Protein AF-A0A080M1G8-F1 (afdb_monomer_lite)

Secondary structure (DSSP, 8-state):
---SSSHHHHHHGGGS-SSGGG-HHHHHHHHHHHHHHHHS---TTTPPPHHHHHHHHHHHHHHHHHHHHHHTTT--SPPPPPP-HHHHHTT--PPPHHHHHHHHHHTHHHHHHHHHHHHHTT--GGGTTT-S--

pLDDT: mean 76.18, std 16.38, range [31.78, 92.69]

Foldseek 3Di:
DPDPPPPVVVVVVVCQPPDLVNGPLLVLLLLVLVLLQLVLCQPPVQRDDCVVRVVSVVVLVVVLVVLCVVCVPQLPWADDRADCVVVVVVVRRGDDPVSSVVSVVVCRSSRSSSQSSQVVSVHHNCSNNVVDDD

Radius of gyration: 16.97 Å; chains: 1; bounding box: 45×26×56 Å

Sequence (134 aa):
MRAILASTRAVLHFFHSVERRTAVAPSLAALHDALLILSADVAKEHRLPAIAVEPAQRALDGLIGILRADYVEQGGTPPPLPDLSRLRQMQIPVATDAEIHTAVERGNERRALFKAYVENGGWTWAAVSGSGEI

Structure (mmCIF, N/CA/C/O backbone):
data_AF-A0A080M1G8-F1
#
_entry.id   AF-A0A080M1G8-F1
#
loop_
_atom_site.group_PDB
_atom_site.id
_atom_site.type_symbol
_atom_site.label_atom_id
_atom_site.label_alt_id
_atom_site.label_comp_id
_atom_site.label_asym_id
_atom_site.label_entity_id
_atom_site.label_seq_id
_atom_site.pdbx_PDB_ins_code
_atom_site.Cartn_x
_atom_site.Cartn_y
_atom_site.Cartn_z
_atom_site.occupancy
_atom_site.B_iso_or_equiv
_atom_site.auth_seq_id
_atom_site.auth_comp_id
_atom_site.auth_asym_id
_atom_site.auth_atom_id
_atom_site.pdbx_PDB_model_num
ATOM 1 N N . MET A 1 1 ? 23.431 -2.916 -37.768 1.00 36.56 1 MET A N 1
ATOM 2 C CA . MET A 1 1 ? 23.349 -4.003 -36.767 1.00 36.56 1 MET A CA 1
ATOM 3 C C . MET A 1 1 ? 22.636 -3.487 -35.511 1.00 36.56 1 MET A C 1
ATOM 5 O O . MET A 1 1 ? 23.271 -3.120 -34.536 1.00 36.56 1 MET A O 1
ATOM 9 N N . ARG A 1 2 ? 21.306 -3.348 -35.573 1.00 39.56 2 ARG A N 1
ATOM 10 C CA . ARG A 1 2 ? 20.424 -2.933 -34.464 1.00 39.56 2 ARG A CA 1
ATOM 11 C C . ARG A 1 2 ? 19.129 -3.738 -34.595 1.00 39.56 2 ARG A C 1
ATOM 13 O O . ARG A 1 2 ? 18.161 -3.250 -35.158 1.00 39.56 2 ARG A O 1
ATOM 20 N N . ALA A 1 3 ? 19.159 -5.008 -34.199 1.00 43.06 3 ALA A N 1
ATOM 21 C CA . ALA A 1 3 ? 17.998 -5.898 -34.319 1.00 43.06 3 ALA A CA 1
ATOM 22 C C . ALA A 1 3 ? 17.971 -7.014 -33.255 1.00 43.06 3 ALA A C 1
ATOM 24 O O . ALA A 1 3 ? 17.398 -8.067 -33.492 1.00 43.06 3 ALA A O 1
ATOM 25 N N . ILE A 1 4 ? 18.599 -6.808 -32.087 1.00 41.72 4 ILE A N 1
ATOM 26 C CA . ILE A 1 4 ? 18.635 -7.817 -31.000 1.00 41.72 4 ILE A CA 1
ATOM 27 C C . ILE A 1 4 ? 18.195 -7.221 -29.645 1.00 41.72 4 ILE A C 1
ATOM 29 O O . ILE A 1 4 ? 18.476 -7.766 -28.591 1.00 41.72 4 ILE A O 1
ATOM 33 N N . LEU A 1 5 ? 17.483 -6.088 -29.636 1.00 42.47 5 LEU A N 1
ATOM 34 C CA . LEU A 1 5 ? 16.911 -5.521 -28.397 1.00 42.47 5 LEU A CA 1
ATOM 35 C C . LEU A 1 5 ? 15.375 -5.484 -28.390 1.00 42.47 5 LEU A C 1
ATOM 37 O O . LEU A 1 5 ? 14.777 -5.156 -27.372 1.00 42.47 5 LEU A O 1
ATOM 41 N N . ALA A 1 6 ? 14.720 -5.855 -29.495 1.00 41.44 6 ALA A N 1
ATOM 42 C CA . ALA A 1 6 ? 13.258 -5.909 -29.569 1.00 41.44 6 ALA A CA 1
ATOM 43 C C . ALA A 1 6 ? 12.674 -7.265 -29.117 1.00 41.44 6 ALA A C 1
ATOM 45 O O . ALA A 1 6 ? 11.509 -7.333 -28.738 1.00 41.44 6 ALA A O 1
ATOM 46 N N . SER A 1 7 ? 13.472 -8.339 -29.115 1.00 40.03 7 SER A N 1
ATOM 47 C CA . SER A 1 7 ? 12.964 -9.712 -28.963 1.00 40.03 7 SER A CA 1
ATOM 48 C C . SER A 1 7 ? 12.776 -10.168 -27.511 1.00 40.03 7 SER A C 1
ATOM 50 O O . SER A 1 7 ? 11.954 -11.039 -27.248 1.00 40.03 7 SER A O 1
ATOM 52 N N . THR A 1 8 ? 13.483 -9.580 -26.543 1.00 38.31 8 THR A N 1
ATOM 53 C CA . THR A 1 8 ? 13.320 -9.929 -25.117 1.00 38.31 8 THR A CA 1
ATOM 54 C C . THR A 1 8 ? 12.099 -9.269 -24.481 1.00 38.31 8 THR A C 1
ATOM 56 O O . THR A 1 8 ? 11.512 -9.828 -23.556 1.00 38.31 8 THR A O 1
ATOM 59 N N . ARG A 1 9 ? 11.661 -8.115 -25.001 1.00 49.31 9 ARG A N 1
ATOM 60 C CA . ARG A 1 9 ? 10.517 -7.371 -24.455 1.00 49.31 9 ARG A CA 1
ATOM 61 C C . ARG A 1 9 ? 9.193 -8.114 -24.648 1.00 49.31 9 ARG A C 1
ATOM 63 O O . ARG A 1 9 ? 8.354 -8.074 -23.760 1.00 49.31 9 ARG A O 1
ATOM 70 N N . ALA A 1 10 ? 9.031 -8.830 -25.762 1.00 50.47 10 ALA A N 1
ATOM 71 C CA . ALA A 1 10 ? 7.810 -9.576 -26.073 1.00 50.47 10 ALA A CA 1
ATOM 72 C C . ALA A 1 10 ? 7.649 -10.857 -25.232 1.00 50.47 10 ALA A C 1
ATOM 74 O O . ALA A 1 10 ? 6.537 -11.192 -24.839 1.00 50.47 10 ALA A O 1
ATOM 75 N N . VAL A 1 11 ? 8.751 -11.541 -24.901 1.00 46.50 11 VAL A N 1
ATOM 76 C CA . VAL A 1 11 ? 8.709 -12.755 -24.063 1.00 46.50 11 VAL A CA 1
ATOM 77 C C . VAL A 1 11 ? 8.520 -12.400 -22.583 1.00 46.50 11 VAL A C 1
ATOM 79 O O . VAL A 1 11 ? 7.778 -13.078 -21.881 1.00 46.50 11 VAL A O 1
ATOM 82 N N . LEU A 1 12 ? 9.108 -11.293 -22.109 1.00 46.78 12 LEU A N 1
ATOM 83 C CA . LEU A 1 12 ? 8.884 -10.794 -20.742 1.00 46.78 12 LEU A CA 1
ATOM 84 C C . LEU A 1 12 ? 7.520 -10.102 -20.559 1.00 46.78 12 LEU A C 1
ATOM 86 O O . LEU A 1 12 ? 6.962 -10.145 -19.461 1.00 46.78 12 LEU A O 1
ATOM 90 N N . HIS A 1 13 ? 6.933 -9.528 -21.620 1.00 45.84 13 HIS A N 1
ATOM 91 C CA . HIS A 1 13 ? 5.548 -9.033 -21.583 1.00 45.84 13 HIS A CA 1
ATOM 92 C C . HIS A 1 13 ? 4.532 -10.143 -21.285 1.00 45.84 13 HIS A C 1
ATOM 94 O O . HIS A 1 13 ? 3.447 -9.844 -20.805 1.00 45.84 13 HIS A O 1
ATOM 100 N N . PHE A 1 14 ? 4.883 -11.413 -21.508 1.00 42.25 14 PHE A N 1
ATOM 101 C CA . PHE A 1 14 ? 4.006 -12.549 -21.223 1.00 42.25 14 PHE A CA 1
ATOM 102 C C . PHE A 1 14 ? 3.777 -12.779 -19.718 1.00 42.25 14 PHE A C 1
ATOM 104 O O . PHE A 1 14 ? 2.782 -13.384 -19.332 1.00 42.25 14 PHE A O 1
ATOM 111 N N . PHE A 1 15 ? 4.661 -12.262 -18.855 1.00 47.78 15 PHE A N 1
ATOM 112 C CA . PHE A 1 15 ? 4.484 -12.308 -17.397 1.00 47.78 15 PHE A CA 1
ATOM 113 C C . PHE A 1 15 ? 3.796 -11.062 -16.829 1.00 47.78 15 PHE A C 1
ATOM 115 O O . PHE A 1 15 ? 3.396 -11.053 -15.665 1.00 47.7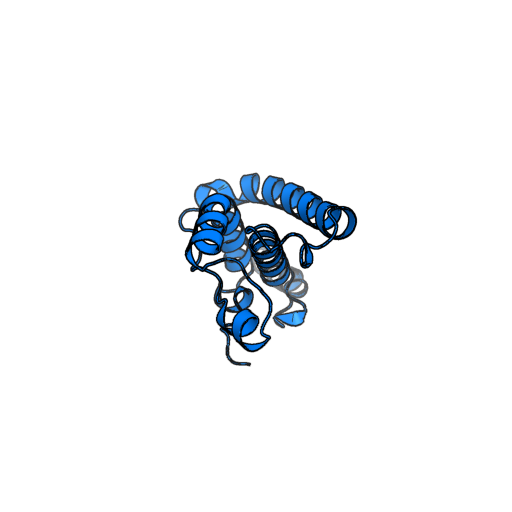8 15 PHE A O 1
ATOM 122 N N . HIS A 1 16 ? 3.614 -10.023 -17.647 1.00 54.09 16 HIS A N 1
ATOM 123 C CA . HIS A 1 16 ? 2.734 -8.917 -17.310 1.00 54.09 16 HIS A CA 1
ATOM 124 C C . HIS A 1 16 ? 1.331 -9.335 -17.711 1.00 54.09 16 HIS A C 1
ATOM 126 O O . HIS A 1 16 ? 0.940 -9.230 -18.872 1.00 54.09 16 HIS A O 1
ATOM 132 N N . SER A 1 17 ? 0.578 -9.853 -16.742 1.00 56.94 17 SER A N 1
ATOM 133 C CA . SER A 1 17 ? -0.850 -10.045 -16.943 1.00 56.94 17 SER A CA 1
ATOM 134 C C . SER A 1 17 ? -1.445 -8.746 -17.474 1.00 56.94 17 SER A C 1
ATOM 136 O O . SER A 1 17 ? -1.294 -7.715 -16.829 1.00 56.94 17 SER A O 1
ATOM 138 N N . VAL A 1 18 ? -2.107 -8.809 -18.627 1.00 62.31 18 VAL A N 1
ATOM 139 C CA . VAL A 1 18 ? -2.917 -7.711 -19.179 1.00 62.31 18 VAL A CA 1
ATOM 140 C C . VAL A 1 18 ? -4.290 -7.639 -18.515 1.00 62.31 18 VAL A C 1
ATOM 142 O O . VAL A 1 18 ? -4.984 -6.633 -18.612 1.00 62.31 18 VAL A O 1
ATOM 145 N N . GLU A 1 19 ? -4.684 -8.699 -17.809 1.00 71.31 19 GLU A N 1
ATOM 146 C CA . GLU A 1 19 ? -5.890 -8.724 -16.999 1.00 71.31 19 GLU A CA 1
ATOM 147 C C . GLU A 1 19 ? -5.571 -8.195 -15.596 1.00 71.31 19 GLU A C 1
ATOM 149 O O . GLU A 1 19 ? -4.697 -8.714 -14.893 1.00 71.31 19 GLU A O 1
ATOM 154 N N . ARG A 1 20 ? -6.302 -7.162 -15.160 1.00 71.88 20 ARG A N 1
ATOM 155 C CA . ARG A 1 20 ? -6.090 -6.504 -13.859 1.00 71.88 20 ARG A CA 1
ATOM 156 C C . ARG A 1 20 ? -6.158 -7.487 -12.690 1.00 71.88 20 ARG A C 1
ATOM 158 O O . ARG A 1 20 ? -5.433 -7.323 -11.716 1.00 71.88 20 ARG A O 1
ATOM 165 N N . ARG A 1 21 ? -7.019 -8.508 -12.778 1.00 65.94 21 ARG A N 1
ATOM 166 C CA . ARG A 1 21 ? -7.244 -9.509 -11.716 1.00 65.94 21 ARG A CA 1
ATOM 167 C C . ARG A 1 21 ? -6.022 -10.378 -11.429 1.00 65.94 21 ARG A C 1
ATOM 169 O O . ARG A 1 21 ? -5.881 -10.868 -10.316 1.00 65.94 21 ARG A O 1
ATOM 176 N N . THR A 1 22 ? -5.155 -10.553 -12.416 1.00 73.06 22 THR A N 1
ATOM 177 C CA . THR A 1 22 ? -3.922 -11.346 -12.324 1.00 73.06 22 THR A CA 1
ATOM 178 C C . THR A 1 22 ? -2.669 -10.468 -12.394 1.00 73.06 22 THR A C 1
ATOM 180 O O . THR A 1 22 ? -1.549 -10.975 -12.386 1.00 73.06 22 THR A O 1
ATOM 183 N N . ALA A 1 23 ? -2.831 -9.141 -12.435 1.00 82.56 23 ALA A N 1
ATOM 184 C CA . ALA A 1 23 ? -1.731 -8.188 -12.453 1.00 82.56 23 ALA A CA 1
ATOM 185 C C . ALA A 1 23 ? -1.166 -7.970 -11.043 1.00 82.56 23 ALA A C 1
ATOM 187 O O . ALA A 1 23 ? -1.817 -7.404 -10.162 1.00 82.56 23 ALA A O 1
ATOM 188 N N . VAL A 1 24 ? 0.079 -8.407 -10.846 1.00 85.88 24 VAL A N 1
ATOM 189 C CA . VAL A 1 24 ? 0.7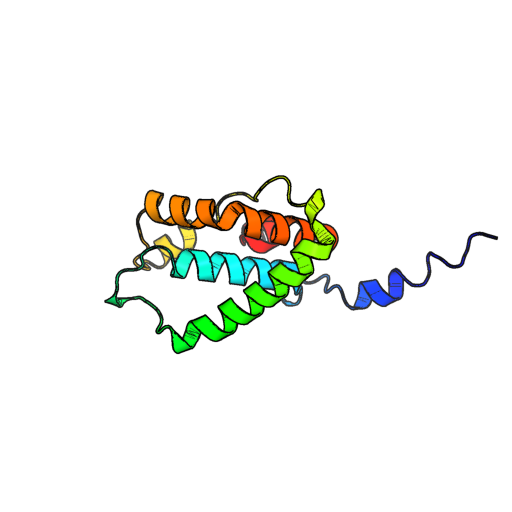57 -8.395 -9.543 1.00 85.88 24 VAL A CA 1
ATOM 190 C C . VAL A 1 24 ? 0.961 -6.973 -9.023 1.00 85.88 24 VAL A C 1
ATOM 192 O O . VAL A 1 24 ? 0.600 -6.691 -7.883 1.00 85.88 24 VAL A O 1
ATOM 195 N N . ALA A 1 25 ? 1.471 -6.060 -9.856 1.00 89.56 25 ALA A N 1
ATOM 196 C CA . ALA A 1 25 ? 1.792 -4.698 -9.432 1.00 89.56 25 ALA A CA 1
ATOM 197 C C . ALA A 1 25 ? 0.589 -3.931 -8.845 1.00 89.56 25 ALA A C 1
ATOM 199 O O . ALA A 1 25 ? 0.667 -3.515 -7.684 1.00 89.56 25 ALA A O 1
ATOM 200 N N . PRO A 1 26 ? -0.552 -3.790 -9.555 1.00 89.88 26 PRO A N 1
ATOM 201 C CA . PRO A 1 26 ? -1.711 -3.110 -8.986 1.00 89.88 26 PRO A CA 1
ATOM 202 C C . PRO A 1 26 ? -2.349 -3.878 -7.819 1.00 89.88 26 PRO A C 1
ATOM 204 O O . PRO A 1 26 ? -2.922 -3.254 -6.929 1.00 89.88 26 PRO A O 1
ATOM 207 N N . SER A 1 27 ? -2.229 -5.210 -7.776 1.00 89.38 27 SER A N 1
ATOM 208 C CA . SER A 1 27 ? -2.756 -6.018 -6.665 1.00 89.38 27 SER A CA 1
ATOM 209 C C . SER A 1 27 ? -1.972 -5.809 -5.368 1.00 89.38 27 SER A C 1
ATOM 211 O O . SER A 1 27 ? -2.571 -5.663 -4.305 1.00 89.38 27 SER A O 1
ATOM 213 N N . LEU A 1 28 ? -0.640 -5.741 -5.443 1.00 91.75 28 LEU A N 1
ATOM 214 C CA . LEU A 1 28 ? 0.213 -5.475 -4.281 1.00 91.75 28 LEU A CA 1
ATOM 215 C C . LEU A 1 28 ? 0.060 -4.035 -3.781 1.00 91.75 28 LEU A C 1
ATOM 217 O O . LEU A 1 28 ? -0.002 -3.817 -2.573 1.00 91.75 28 LEU A O 1
ATOM 221 N N . ALA A 1 29 ? -0.080 -3.070 -4.695 1.00 91.81 29 ALA A N 1
ATOM 222 C CA . ALA A 1 29 ? -0.394 -1.690 -4.336 1.00 91.81 29 ALA A CA 1
ATOM 223 C C . ALA A 1 29 ? -1.759 -1.580 -3.628 1.00 91.81 29 ALA A C 1
ATOM 225 O O . ALA A 1 29 ? -1.875 -0.894 -2.614 1.00 91.81 29 ALA A O 1
ATOM 226 N N . ALA A 1 30 ? -2.776 -2.308 -4.107 1.00 89.88 30 ALA A N 1
ATOM 227 C CA . ALA A 1 30 ? -4.103 -2.320 -3.490 1.00 89.88 30 ALA A CA 1
ATOM 228 C C . ALA A 1 30 ? -4.082 -2.981 -2.106 1.00 89.88 30 ALA A C 1
ATOM 230 O O . ALA A 1 30 ? -4.715 -2.484 -1.177 1.00 89.88 30 ALA A O 1
ATOM 231 N N . LEU A 1 31 ? -3.320 -4.070 -1.948 1.00 90.06 31 LEU A N 1
ATOM 232 C CA . LEU A 1 31 ? -3.110 -4.703 -0.649 1.00 90.06 31 LEU A CA 1
ATOM 233 C C . LEU A 1 31 ? -2.429 -3.741 0.332 1.00 90.06 31 LEU A C 1
ATOM 235 O O . LEU A 1 31 ? -2.866 -3.636 1.474 1.00 90.06 31 LEU A O 1
ATOM 239 N N . HIS A 1 32 ? -1.396 -3.016 -0.104 1.00 91.44 32 HIS A N 1
ATOM 240 C CA . HIS A 1 32 ? -0.729 -2.023 0.735 1.00 91.44 32 HIS A CA 1
ATOM 241 C C . HIS A 1 32 ? -1.693 -0.925 1.208 1.00 91.44 32 HIS A C 1
ATOM 243 O O . HIS A 1 32 ? -1.770 -0.670 2.410 1.00 91.44 32 HIS A O 1
ATOM 249 N N . ASP A 1 33 ? -2.462 -0.313 0.299 1.00 88.62 33 ASP A N 1
ATOM 250 C CA . ASP A 1 33 ? -3.443 0.720 0.666 1.00 88.62 33 ASP A CA 1
ATOM 251 C C . ASP A 1 33 ? -4.531 0.159 1.600 1.00 88.62 33 ASP A C 1
ATOM 253 O O . ASP A 1 33 ? -4.892 0.810 2.581 1.00 88.62 33 ASP A O 1
ATOM 257 N N . ALA A 1 34 ? -4.999 -1.072 1.370 1.00 86.81 34 ALA A N 1
ATOM 258 C CA . ALA A 1 34 ? -5.966 -1.727 2.248 1.00 86.81 34 ALA A CA 1
ATOM 259 C C . ALA A 1 34 ? -5.414 -1.933 3.667 1.00 86.81 34 ALA A C 1
ATOM 261 O O . ALA A 1 34 ? -6.091 -1.613 4.641 1.00 86.81 34 ALA A O 1
ATOM 262 N N . LEU A 1 35 ? -4.178 -2.423 3.804 1.00 86.44 35 LEU A N 1
ATOM 263 C CA . LEU A 1 35 ? -3.542 -2.609 5.112 1.00 86.44 35 LEU A CA 1
ATOM 264 C C . LEU A 1 35 ? -3.288 -1.282 5.826 1.00 86.44 35 LEU A C 1
ATOM 266 O O . LEU A 1 35 ? -3.398 -1.212 7.050 1.00 86.44 35 LEU A O 1
ATOM 270 N N . LEU A 1 36 ? -2.989 -0.228 5.072 1.00 85.81 36 LEU A N 1
ATOM 271 C CA . LEU A 1 36 ? -2.824 1.107 5.615 1.00 85.81 36 LEU A CA 1
ATOM 272 C C . LEU A 1 36 ? -4.159 1.664 6.140 1.00 85.81 36 LEU A C 1
ATOM 274 O O . LEU A 1 36 ? -4.200 2.160 7.264 1.00 85.81 36 LEU A O 1
ATOM 278 N N . ILE A 1 37 ? -5.261 1.496 5.402 1.00 82.56 37 ILE A N 1
ATOM 279 C CA . ILE A 1 37 ? -6.609 1.863 5.872 1.00 82.56 37 ILE A CA 1
ATOM 280 C C . ILE A 1 37 ? -7.001 1.041 7.106 1.00 82.56 37 ILE A C 1
ATOM 282 O O . ILE A 1 37 ? -7.497 1.596 8.078 1.00 82.56 37 ILE A O 1
ATOM 286 N N . LEU A 1 38 ? -6.735 -0.268 7.111 1.00 78.75 38 LEU A N 1
ATOM 287 C CA . LEU A 1 38 ? -7.018 -1.139 8.259 1.00 78.75 38 LEU A CA 1
ATOM 288 C C . LEU A 1 38 ? -6.192 -0.769 9.502 1.00 78.75 38 LEU A C 1
ATOM 290 O O . LEU A 1 38 ? -6.615 -1.035 10.627 1.00 78.75 38 LEU A O 1
ATOM 294 N N . SER A 1 39 ? -5.023 -0.154 9.310 1.00 76.19 39 SER A N 1
ATOM 295 C CA . SER A 1 39 ? -4.201 0.376 10.401 1.00 76.19 39 SER A CA 1
ATOM 296 C C . SER A 1 39 ? -4.662 1.749 10.905 1.00 76.19 39 SER A C 1
ATOM 298 O O . SER A 1 39 ? -4.318 2.130 12.025 1.00 76.19 39 SER A O 1
ATOM 300 N N . ALA A 1 40 ? -5.447 2.484 10.107 1.00 73.31 40 ALA A N 1
ATOM 301 C CA . ALA A 1 40 ? -5.994 3.785 10.465 1.00 73.31 40 ALA A CA 1
ATOM 302 C C . ALA A 1 40 ? -7.133 3.598 11.473 1.00 73.31 40 ALA A C 1
ATOM 304 O O . ALA A 1 40 ? -8.241 3.239 11.097 1.00 73.31 40 ALA A O 1
ATOM 305 N N . ASP A 1 41 ? -6.792 3.753 12.752 1.00 62.97 41 ASP A N 1
ATOM 306 C CA . ASP A 1 41 ? -7.626 3.682 13.961 1.00 62.97 41 ASP A CA 1
ATOM 307 C C . ASP A 1 41 ? -9.032 3.057 13.826 1.00 62.97 41 ASP A C 1
ATOM 309 O O . ASP A 1 41 ? -10.044 3.632 14.216 1.00 62.97 41 ASP A O 1
ATOM 313 N N . VAL A 1 42 ? -9.107 1.834 13.285 1.00 65.19 42 VAL A N 1
ATOM 314 C CA . VAL A 1 42 ? -10.340 1.044 13.309 1.00 65.19 42 VAL A CA 1
ATOM 315 C C . VAL A 1 42 ? -10.666 0.776 14.774 1.00 65.19 42 VAL A C 1
ATOM 317 O O . VAL A 1 42 ? -9.772 0.380 15.535 1.00 65.19 42 VAL A O 1
ATOM 320 N N . ALA A 1 43 ? -11.926 0.986 15.170 1.00 63.44 43 ALA A N 1
ATOM 321 C CA . ALA A 1 43 ? -12.392 0.695 16.522 1.00 63.44 43 ALA A CA 1
ATOM 322 C C . ALA A 1 43 ? -11.882 -0.686 16.959 1.00 63.44 43 ALA A C 1
ATOM 324 O O . ALA A 1 43 ? -11.912 -1.642 16.181 1.00 63.44 43 ALA A O 1
ATOM 325 N N . LYS A 1 44 ? -11.375 -0.796 18.194 1.00 63.97 44 LYS A N 1
ATOM 326 C CA . LYS A 1 44 ? -10.654 -1.988 18.683 1.00 63.97 44 LYS A CA 1
ATOM 327 C C . LYS A 1 44 ? -11.435 -3.295 18.470 1.00 63.97 44 LYS A C 1
ATOM 329 O O . LYS A 1 44 ? -10.823 -4.337 18.267 1.00 63.97 44 LYS A O 1
ATOM 334 N N . GLU A 1 45 ? -12.761 -3.211 18.483 1.00 67.62 45 GLU A N 1
ATOM 335 C CA . GLU A 1 45 ? -13.726 -4.297 18.266 1.00 67.62 45 GLU A CA 1
ATOM 336 C C . GLU A 1 45 ? -13.745 -4.840 16.825 1.00 67.62 45 GLU A C 1
ATOM 338 O O . GLU A 1 45 ? -14.097 -5.995 16.606 1.00 67.62 45 GLU A O 1
ATOM 343 N N . HIS A 1 46 ? -13.333 -4.030 15.848 1.00 70.12 46 HIS A N 1
ATOM 344 C CA . HIS A 1 46 ? -13.317 -4.358 14.420 1.00 70.12 46 HIS A CA 1
ATOM 345 C C . HIS A 1 46 ? -11.899 -4.501 13.849 1.00 70.12 46 HIS A C 1
ATOM 347 O O . HIS A 1 46 ? -11.734 -4.762 12.656 1.00 70.12 46 HIS A O 1
ATOM 353 N N . ARG A 1 47 ? -10.857 -4.350 14.681 1.00 74.31 47 ARG A N 1
ATOM 354 C CA . ARG A 1 47 ? -9.472 -4.578 14.257 1.00 74.31 47 ARG A CA 1
ATOM 355 C C . ARG A 1 47 ? -9.229 -6.048 13.968 1.00 74.31 47 ARG A C 1
ATOM 357 O O . ARG A 1 47 ? -9.519 -6.921 14.785 1.00 74.31 47 ARG A O 1
ATOM 364 N N . LEU A 1 48 ? -8.591 -6.305 12.832 1.00 77.50 48 LEU A N 1
ATOM 365 C CA . LEU A 1 48 ? -8.032 -7.619 12.557 1.00 77.50 48 LEU A CA 1
ATOM 366 C C . LEU A 1 48 ? -6.926 -7.936 13.578 1.00 77.50 48 LEU A C 1
ATOM 368 O O . LEU A 1 48 ? -6.154 -7.045 13.949 1.00 77.50 48 LEU A O 1
ATOM 372 N N . PRO A 1 49 ? -6.823 -9.195 14.036 1.00 82.75 49 PRO A N 1
ATOM 373 C CA . PRO A 1 49 ? -5.754 -9.590 14.938 1.00 82.75 49 PRO A CA 1
ATOM 374 C C . PRO A 1 49 ? -4.404 -9.447 14.228 1.00 82.75 49 PRO A C 1
ATOM 376 O O . PRO A 1 49 ? -4.276 -9.802 13.057 1.00 82.75 49 PRO A O 1
ATOM 379 N N . ALA A 1 50 ? -3.384 -8.965 14.942 1.00 80.94 50 ALA A N 1
ATOM 380 C CA . ALA A 1 50 ? -2.071 -8.668 14.361 1.00 80.94 50 ALA A CA 1
ATOM 381 C C . ALA A 1 50 ? -1.473 -9.869 13.605 1.00 80.94 50 ALA A C 1
ATOM 383 O O . ALA A 1 50 ? -0.980 -9.719 12.492 1.00 80.94 50 ALA A O 1
ATOM 384 N N . ILE A 1 51 ? -1.645 -11.085 14.134 1.00 85.00 51 ILE A N 1
ATOM 385 C CA . ILE A 1 51 ? -1.191 -12.331 13.498 1.00 85.00 51 ILE A CA 1
ATOM 386 C C . ILE A 1 51 ? -1.773 -12.568 12.091 1.00 85.00 51 ILE A C 1
ATOM 388 O O . ILE A 1 51 ? -1.148 -13.249 11.282 1.00 85.00 51 ILE A O 1
ATOM 392 N N . ALA A 1 52 ? -2.943 -12.002 11.779 1.00 84.12 52 ALA A N 1
ATOM 393 C CA . ALA A 1 52 ? -3.559 -12.109 10.458 1.00 84.12 52 ALA A CA 1
ATOM 394 C C . ALA A 1 52 ? -2.979 -11.109 9.442 1.00 84.12 52 ALA A C 1
ATOM 396 O O . ALA A 1 52 ? -3.105 -11.324 8.239 1.00 84.12 52 ALA A O 1
ATOM 397 N N . VAL A 1 53 ? -2.356 -10.023 9.906 1.00 83.75 53 VAL A N 1
ATOM 398 C CA . VAL A 1 53 ? -1.961 -8.877 9.071 1.00 83.75 53 VAL A CA 1
ATOM 399 C C . VAL A 1 53 ? -0.439 -8.714 8.988 1.00 83.75 53 VAL A C 1
ATOM 401 O O . VAL A 1 53 ? 0.095 -8.412 7.920 1.00 83.75 53 VAL A O 1
ATOM 404 N N . GLU A 1 54 ? 0.278 -8.978 10.081 1.00 86.94 54 GLU A N 1
ATOM 405 C CA . GLU A 1 54 ? 1.733 -8.824 10.188 1.00 86.94 54 GLU A CA 1
ATOM 406 C C . GLU A 1 54 ? 2.530 -9.567 9.103 1.00 86.94 54 GLU A C 1
ATOM 408 O O . GLU A 1 54 ? 3.482 -8.985 8.575 1.00 86.94 54 GLU A O 1
ATOM 413 N N . PRO A 1 55 ? 2.201 -10.820 8.716 1.00 90.81 55 PRO A N 1
ATOM 414 C CA . PRO A 1 55 ? 2.942 -11.497 7.653 1.00 90.81 55 PRO A CA 1
ATOM 415 C C . PRO A 1 55 ? 2.866 -10.746 6.318 1.00 90.81 55 PRO A C 1
ATOM 417 O O . PRO A 1 55 ? 3.882 -10.597 5.640 1.00 90.81 55 PRO A O 1
ATOM 420 N N . ALA A 1 56 ? 1.683 -10.231 5.969 1.00 88.75 56 ALA A N 1
ATOM 421 C CA . ALA A 1 56 ? 1.477 -9.469 4.742 1.00 88.75 56 ALA A CA 1
ATOM 422 C C . ALA A 1 56 ? 2.194 -8.112 4.796 1.00 88.75 56 ALA A C 1
ATOM 424 O O . ALA A 1 56 ? 2.856 -7.735 3.831 1.00 88.75 56 ALA A O 1
ATOM 425 N N . GLN A 1 57 ? 2.134 -7.415 5.937 1.00 89.25 57 GLN A N 1
ATOM 426 C CA . GLN A 1 57 ? 2.870 -6.163 6.141 1.00 89.25 57 GLN A CA 1
ATOM 427 C C . GLN A 1 57 ? 4.380 -6.364 5.983 1.00 89.25 57 GLN A C 1
ATOM 429 O O . GLN A 1 57 ? 5.006 -5.645 5.211 1.00 89.25 57 GLN A O 1
ATOM 434 N N . ARG A 1 58 ? 4.956 -7.396 6.616 1.00 91.12 58 ARG A N 1
ATOM 435 C CA . ARG A 1 58 ? 6.393 -7.697 6.495 1.00 91.12 58 ARG A CA 1
ATOM 436 C C . ARG A 1 58 ? 6.810 -8.040 5.067 1.00 91.12 58 ARG A C 1
ATOM 438 O O . ARG A 1 58 ? 7.879 -7.625 4.629 1.00 91.12 58 ARG A O 1
ATOM 445 N N . ALA A 1 59 ? 5.978 -8.781 4.335 1.00 92.12 59 ALA A N 1
ATOM 446 C CA . ALA A 1 59 ? 6.245 -9.085 2.932 1.00 92.12 59 ALA A CA 1
ATOM 447 C C . ALA A 1 59 ? 6.263 -7.810 2.068 1.00 92.12 59 ALA A C 1
ATOM 449 O O . ALA A 1 59 ? 7.156 -7.637 1.237 1.00 92.12 59 ALA A O 1
ATOM 450 N N . LEU A 1 60 ? 5.320 -6.891 2.297 1.00 92.56 60 LEU A N 1
ATOM 451 C CA . LEU A 1 60 ? 5.275 -5.601 1.606 1.00 92.56 60 LEU A CA 1
ATOM 452 C C . LEU A 1 60 ? 6.433 -4.684 2.008 1.00 92.56 60 LEU A C 1
ATOM 454 O O . LEU A 1 60 ? 6.978 -4.012 1.141 1.00 92.56 60 LEU A O 1
ATOM 458 N N . ASP A 1 61 ? 6.850 -4.679 3.275 1.00 91.44 61 ASP A N 1
ATOM 459 C CA . ASP A 1 61 ? 8.033 -3.935 3.725 1.00 91.44 61 ASP A CA 1
ATOM 460 C C . ASP A 1 61 ? 9.299 -4.409 2.998 1.00 91.44 61 ASP A C 1
ATOM 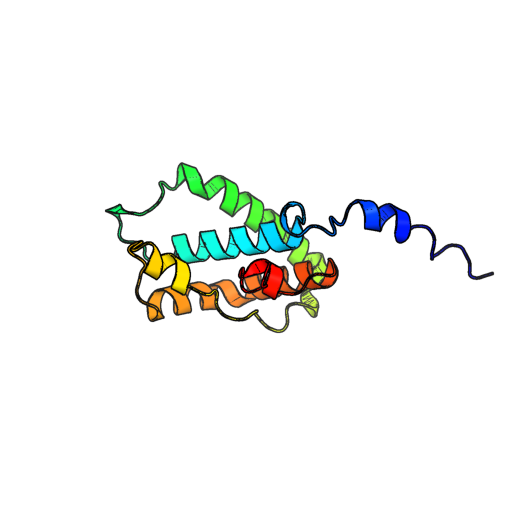462 O O . ASP A 1 61 ? 10.086 -3.590 2.520 1.00 91.44 61 ASP A O 1
ATOM 466 N N . GLY A 1 62 ? 9.465 -5.729 2.850 1.00 91.88 62 GLY A N 1
ATOM 467 C CA . GLY A 1 62 ? 10.556 -6.312 2.069 1.00 91.88 62 GLY A CA 1
ATOM 468 C C . GLY A 1 62 ? 10.514 -5.882 0.601 1.00 91.88 62 GLY A C 1
ATOM 469 O O . GLY A 1 62 ? 11.529 -5.455 0.051 1.00 91.88 62 GLY A O 1
ATOM 470 N N . LEU A 1 63 ? 9.328 -5.915 -0.015 1.00 90.50 63 LEU A N 1
ATOM 471 C CA . LEU A 1 63 ? 9.137 -5.436 -1.384 1.00 90.50 63 LEU A CA 1
ATOM 472 C C . LEU A 1 63 ? 9.462 -3.945 -1.522 1.00 90.50 63 LEU A C 1
ATOM 474 O O . LEU A 1 63 ? 10.174 -3.571 -2.445 1.00 90.50 63 LEU A O 1
ATOM 478 N N . ILE A 1 64 ? 8.991 -3.095 -0.608 1.00 90.06 64 ILE A N 1
ATOM 479 C CA . ILE A 1 64 ? 9.299 -1.657 -0.602 1.00 90.06 64 ILE A CA 1
ATOM 480 C C . ILE A 1 64 ? 10.811 -1.433 -0.521 1.00 90.06 64 ILE A C 1
ATOM 482 O O . ILE A 1 64 ? 11.320 -0.526 -1.176 1.00 90.06 64 ILE A O 1
ATOM 486 N N . GLY A 1 65 ? 11.532 -2.248 0.253 1.00 90.06 65 GLY A N 1
ATOM 487 C CA . GLY A 1 65 ? 12.994 -2.209 0.310 1.00 90.06 65 GLY A CA 1
ATOM 488 C C . GLY A 1 65 ? 13.641 -2.416 -1.062 1.00 90.06 65 GLY A C 1
ATOM 489 O O . GLY A 1 65 ? 14.535 -1.658 -1.432 1.00 90.06 65 GLY A O 1
ATOM 490 N N . ILE A 1 66 ? 13.136 -3.379 -1.838 1.00 89.75 66 ILE A N 1
ATOM 491 C CA . ILE A 1 66 ? 13.577 -3.641 -3.217 1.00 89.75 66 ILE A CA 1
ATOM 492 C C . ILE A 1 66 ? 13.189 -2.471 -4.132 1.00 89.75 66 ILE A C 1
ATOM 494 O O . ILE A 1 66 ? 14.044 -1.897 -4.799 1.00 89.75 66 ILE A O 1
ATOM 498 N N . LEU A 1 67 ? 11.920 -2.048 -4.104 1.00 88.31 67 LEU A N 1
ATOM 499 C CA . LEU A 1 67 ? 11.419 -0.959 -4.949 1.00 88.31 67 LEU A CA 1
ATOM 500 C C . LEU A 1 67 ? 12.151 0.361 -4.697 1.00 88.31 67 LEU A C 1
ATOM 502 O O . LEU A 1 67 ? 12.359 1.141 -5.619 1.00 88.31 67 LEU A O 1
ATOM 506 N N . ARG A 1 68 ? 12.561 0.633 -3.458 1.00 87.25 68 ARG A N 1
ATOM 507 C CA . ARG A 1 68 ? 13.319 1.842 -3.134 1.00 87.25 68 ARG A CA 1
ATOM 508 C C . ARG A 1 68 ? 14.667 1.879 -3.851 1.00 87.25 68 ARG A C 1
ATOM 510 O O . ARG A 1 68 ? 15.083 2.962 -4.240 1.00 87.25 68 ARG A O 1
ATOM 517 N N . ALA A 1 69 ? 15.325 0.735 -4.038 1.00 84.56 69 ALA A N 1
ATOM 518 C CA . ALA A 1 69 ? 16.577 0.667 -4.788 1.00 84.56 69 ALA A CA 1
ATOM 519 C C . ALA A 1 69 ? 16.361 0.935 -6.288 1.00 84.56 69 ALA A C 1
ATOM 521 O O . ALA A 1 69 ? 17.164 1.632 -6.902 1.00 84.56 69 ALA A O 1
ATOM 522 N N . ASP A 1 70 ? 15.252 0.444 -6.846 1.00 81.44 70 ASP A N 1
ATOM 523 C CA . ASP A 1 70 ? 14.973 0.512 -8.287 1.00 81.44 70 ASP A CA 1
ATOM 524 C C . ASP A 1 70 ? 14.275 1.816 -8.729 1.00 81.44 70 ASP A C 1
ATOM 526 O O . ASP A 1 70 ? 14.418 2.243 -9.875 1.00 81.44 70 ASP A O 1
ATOM 530 N N . TYR A 1 71 ? 13.516 2.465 -7.836 1.00 77.62 71 TYR A N 1
ATOM 531 C CA . TYR A 1 71 ? 12.586 3.557 -8.174 1.00 77.62 71 TYR A CA 1
ATOM 532 C C . TYR A 1 71 ? 12.785 4.842 -7.359 1.00 77.62 71 TYR A C 1
ATOM 534 O O . TYR A 1 71 ? 11.903 5.704 -7.364 1.00 77.62 71 TYR A O 1
ATOM 542 N N . VAL A 1 72 ? 13.921 5.007 -6.671 1.00 68.12 72 VAL A N 1
ATOM 543 C CA . VAL A 1 72 ? 14.165 6.151 -5.767 1.00 68.12 72 VAL A CA 1
ATOM 544 C C . VAL A 1 72 ? 13.944 7.516 -6.437 1.00 68.12 72 VAL A C 1
ATOM 546 O O . VAL A 1 72 ? 13.434 8.429 -5.795 1.00 68.12 72 VAL A O 1
ATOM 549 N N . GLU A 1 73 ? 14.251 7.645 -7.731 1.00 66.06 73 GLU A N 1
ATOM 550 C CA . GLU A 1 73 ? 14.065 8.889 -8.497 1.00 66.06 73 GLU A CA 1
ATOM 551 C C . GLU A 1 73 ? 12.654 9.042 -9.097 1.00 66.06 73 GLU A C 1
ATOM 553 O O . GLU A 1 73 ? 12.250 10.146 -9.455 1.00 66.06 73 GLU A O 1
ATOM 558 N N . GLN A 1 74 ? 11.880 7.955 -9.202 1.00 63.50 74 GLN A N 1
ATOM 559 C CA . GLN A 1 74 ? 10.545 7.944 -9.824 1.00 63.50 74 GLN A CA 1
ATOM 560 C C . GLN A 1 74 ? 9.403 8.141 -8.812 1.00 63.50 74 GLN A C 1
ATOM 562 O O . GLN A 1 74 ? 8.286 8.485 -9.196 1.00 63.50 74 GLN A O 1
ATOM 567 N N . GLY A 1 75 ? 9.666 7.965 -7.514 1.00 61.56 75 GLY A N 1
ATOM 568 C CA . GLY A 1 75 ? 8.693 8.107 -6.422 1.00 61.56 75 GLY A CA 1
ATOM 569 C C . GLY A 1 75 ? 8.330 9.554 -6.062 1.00 61.56 75 GLY A C 1
ATOM 570 O O . GLY A 1 75 ? 8.205 9.870 -4.883 1.00 61.56 75 GLY A O 1
ATOM 571 N N . GLY A 1 76 ? 8.195 10.449 -7.045 1.00 70.56 76 GLY A N 1
ATOM 572 C CA . GLY A 1 76 ? 8.094 11.893 -6.803 1.00 70.56 76 GLY A CA 1
ATOM 573 C C . GLY A 1 76 ? 6.744 12.372 -6.260 1.00 70.56 76 GLY A C 1
ATOM 574 O O . GLY A 1 76 ? 6.697 13.312 -5.472 1.00 70.56 76 GLY A O 1
ATOM 575 N N . THR A 1 77 ? 5.630 11.752 -6.659 1.00 85.50 77 THR A N 1
ATOM 576 C CA . THR A 1 77 ? 4.289 12.213 -6.258 1.00 85.50 77 THR A CA 1
ATOM 577 C C . THR A 1 77 ? 3.447 11.041 -5.773 1.00 85.50 77 THR A C 1
ATOM 579 O O . THR A 1 77 ? 3.256 10.087 -6.535 1.00 85.50 77 THR A O 1
ATOM 582 N N . PRO A 1 78 ? 2.924 11.085 -4.533 1.00 90.06 78 PRO A N 1
ATOM 583 C CA . PRO A 1 78 ? 2.026 10.052 -4.060 1.00 90.06 78 PRO A CA 1
ATOM 584 C C . PRO A 1 78 ? 0.747 10.044 -4.909 1.00 90.06 78 PRO A C 1
ATOM 586 O O . PRO A 1 78 ? 0.303 11.085 -5.398 1.00 90.06 78 PRO A O 1
ATOM 589 N N . PRO A 1 79 ? 0.139 8.873 -5.103 1.00 90.94 79 PRO A N 1
ATOM 590 C CA . PRO A 1 79 ? -1.124 8.784 -5.808 1.00 90.94 79 PRO A CA 1
ATOM 591 C C . PRO A 1 79 ? -2.277 9.407 -5.002 1.00 90.94 79 PRO A C 1
ATOM 593 O O . PRO A 1 79 ? -2.140 9.602 -3.788 1.00 90.94 79 PRO A O 1
ATOM 596 N N . PRO A 1 80 ? -3.439 9.655 -5.640 1.00 89.50 80 PRO A N 1
ATOM 597 C CA . PRO A 1 80 ? -4.636 10.137 -4.955 1.00 89.50 80 PRO A CA 1
ATOM 598 C C . PRO A 1 80 ? -5.012 9.270 -3.752 1.00 89.50 80 PRO A C 1
ATOM 600 O O . PRO A 1 80 ? -4.652 8.090 -3.680 1.00 89.50 80 PRO A O 1
ATOM 603 N N . LEU A 1 81 ? -5.756 9.852 -2.814 1.00 85.62 81 LEU A N 1
ATOM 604 C CA . LEU A 1 81 ? -6.303 9.106 -1.685 1.00 85.62 81 LEU A CA 1
ATOM 605 C C . LEU A 1 81 ? -7.183 7.947 -2.176 1.00 85.62 81 LEU A C 1
ATOM 607 O O . LEU A 1 81 ? -7.872 8.090 -3.191 1.00 85.62 81 LEU A O 1
ATOM 611 N N . PRO A 1 82 ? -7.186 6.813 -1.461 1.00 81.75 82 PRO A N 1
ATOM 612 C CA . PRO A 1 82 ? -8.099 5.720 -1.759 1.00 81.75 82 PRO A CA 1
ATOM 613 C C . PRO A 1 82 ? -9.562 6.148 -1.557 1.00 81.75 82 PRO A C 1
ATOM 615 O O . PRO A 1 82 ? -9.884 6.889 -0.628 1.00 81.75 82 PRO A O 1
ATOM 618 N N . ASP A 1 83 ? -10.455 5.656 -2.419 1.00 79.19 83 ASP A N 1
ATOM 619 C CA . ASP A 1 83 ? -11.894 5.901 -2.306 1.00 79.19 83 ASP A CA 1
ATOM 620 C C . ASP A 1 83 ? -12.513 5.030 -1.201 1.00 79.19 83 ASP A C 1
ATOM 622 O O . ASP A 1 83 ? -12.545 3.800 -1.286 1.00 79.19 83 ASP A O 1
ATOM 626 N N . LEU A 1 84 ? -13.033 5.683 -0.162 1.00 79.19 84 LEU A N 1
ATOM 627 C CA . LEU A 1 84 ? -13.655 5.035 0.995 1.00 79.19 84 LEU A CA 1
ATOM 628 C C . LEU A 1 84 ? -15.170 4.838 0.832 1.00 79.19 84 LEU A C 1
ATOM 630 O O . LEU A 1 84 ? -15.810 4.245 1.703 1.00 79.19 84 LEU A O 1
ATOM 634 N N . SER A 1 85 ? -15.764 5.306 -0.270 1.00 80.69 85 SER A N 1
ATOM 635 C CA . SER A 1 85 ? -17.217 5.291 -0.484 1.00 80.69 85 SER A CA 1
ATOM 636 C C . SER A 1 85 ? -17.802 3.883 -0.386 1.00 80.69 85 SER A C 1
ATOM 638 O O . SER A 1 85 ? -18.854 3.694 0.224 1.00 80.69 85 SER A O 1
ATOM 640 N N . ARG A 1 86 ? -17.090 2.868 -0.898 1.00 76.81 86 ARG A N 1
ATOM 641 C CA . ARG A 1 86 ? -17.515 1.461 -0.798 1.00 76.81 86 ARG A CA 1
ATOM 642 C C . ARG A 1 86 ? -17.537 0.943 0.641 1.00 76.81 86 ARG A C 1
ATOM 644 O O . ARG A 1 86 ? -18.473 0.243 1.012 1.00 76.81 86 ARG A O 1
ATOM 651 N N . LEU A 1 87 ? -16.551 1.308 1.465 1.00 76.81 87 LEU A N 1
ATOM 652 C CA . LEU A 1 87 ? -16.514 0.898 2.876 1.00 76.81 87 LEU A CA 1
ATOM 653 C C . LEU A 1 87 ? -17.706 1.483 3.644 1.00 76.81 87 LEU A C 1
ATOM 655 O O . LEU A 1 87 ? -18.347 0.777 4.423 1.00 76.81 87 LEU A O 1
ATOM 659 N N . ARG A 1 88 ? -18.061 2.741 3.349 1.00 77.62 88 ARG A N 1
ATOM 660 C CA . ARG A 1 88 ? -19.242 3.406 3.919 1.00 77.62 88 ARG A CA 1
ATOM 661 C C . ARG A 1 88 ? -20.549 2.754 3.471 1.00 77.62 88 ARG A C 1
ATOM 663 O O . ARG A 1 88 ? -21.429 2.541 4.298 1.00 77.62 88 ARG A O 1
ATOM 670 N N . GLN A 1 89 ? -20.672 2.401 2.188 1.00 81.69 89 GLN A N 1
ATOM 671 C CA . GLN A 1 89 ? -21.843 1.687 1.655 1.00 81.69 89 GLN A CA 1
ATOM 672 C C . GLN A 1 89 ? -22.052 0.327 2.328 1.00 81.69 89 GLN A C 1
ATOM 674 O O . GLN A 1 89 ? -23.187 -0.073 2.562 1.00 81.69 89 GLN A O 1
ATOM 679 N N . MET A 1 90 ? -20.963 -0.362 2.674 1.00 78.19 90 MET A N 1
ATOM 680 C CA . MET A 1 90 ? -20.998 -1.634 3.401 1.00 78.19 90 MET A CA 1
ATOM 681 C C . MET A 1 90 ? -21.183 -1.466 4.918 1.00 78.19 90 MET A C 1
ATOM 683 O O . MET A 1 90 ? -21.136 -2.457 5.641 1.00 78.19 90 MET A O 1
ATOM 687 N N . GLN A 1 91 ? -21.377 -0.232 5.400 1.00 76.69 91 GLN A N 1
ATOM 688 C CA . GLN A 1 91 ? -21.515 0.114 6.818 1.00 76.69 91 GLN A CA 1
ATOM 689 C C . GLN A 1 91 ? -20.368 -0.424 7.685 1.00 76.69 91 GLN A C 1
ATOM 691 O O . GLN A 1 91 ? -20.554 -0.726 8.864 1.00 76.69 91 GLN A O 1
ATOM 696 N N . ILE A 1 92 ? -19.170 -0.541 7.104 1.00 72.12 92 ILE A N 1
ATOM 697 C CA . ILE A 1 92 ? -17.981 -0.922 7.855 1.00 72.12 92 ILE A CA 1
ATOM 698 C C . ILE A 1 92 ? -17.601 0.284 8.720 1.00 72.12 92 ILE A C 1
ATOM 700 O O . ILE A 1 92 ? -17.424 1.377 8.172 1.00 72.12 92 ILE A O 1
ATOM 704 N N . PRO A 1 93 ? -17.480 0.118 10.048 1.00 69.19 93 PRO A N 1
ATOM 705 C CA . PRO A 1 93 ? -17.081 1.191 10.945 1.00 69.19 93 PRO A CA 1
ATOM 706 C C . PRO A 1 93 ? -15.619 1.540 10.676 1.00 69.19 93 PRO A C 1
ATOM 708 O O . PRO A 1 93 ? -14.687 0.904 11.167 1.00 69.19 93 PRO A O 1
ATOM 711 N N . VAL A 1 94 ? -15.439 2.538 9.822 1.00 68.50 94 VAL A N 1
ATOM 712 C CA . VAL A 1 94 ? -14.155 3.141 9.495 1.00 68.50 94 VAL A CA 1
ATOM 713 C C . VAL A 1 94 ? -13.929 4.355 10.391 1.00 68.50 94 VAL A C 1
ATOM 715 O O . VAL A 1 94 ? -14.885 5.022 10.794 1.00 68.50 94 VAL A O 1
ATOM 718 N N . ALA A 1 95 ? -12.663 4.628 10.703 1.00 71.31 95 ALA A N 1
ATOM 719 C CA . ALA A 1 95 ? -12.252 5.874 11.336 1.00 71.31 95 ALA A CA 1
ATOM 720 C C . ALA A 1 95 ? -12.730 7.089 10.514 1.00 71.31 95 ALA A C 1
ATOM 722 O O . ALA A 1 95 ? -13.136 6.963 9.353 1.00 71.31 95 ALA A O 1
ATOM 723 N N . THR A 1 96 ? -12.690 8.277 11.107 1.00 76.38 96 THR A N 1
ATOM 724 C CA . THR A 1 96 ? -13.055 9.506 10.398 1.00 76.38 96 THR A CA 1
ATOM 725 C C . THR A 1 96 ? -12.157 9.720 9.175 1.00 76.38 96 THR A C 1
ATOM 727 O O . THR A 1 96 ? -11.002 9.289 9.137 1.00 76.38 96 THR A O 1
ATOM 730 N N . ASP A 1 97 ? -12.663 10.441 8.173 1.00 76.25 97 ASP A N 1
ATOM 731 C CA . ASP A 1 97 ? -11.895 10.775 6.967 1.00 76.25 97 ASP A CA 1
ATOM 732 C C . ASP A 1 97 ? -10.549 11.421 7.299 1.00 76.25 97 ASP A C 1
ATOM 734 O O . ASP A 1 97 ? -9.554 11.133 6.643 1.00 76.25 97 ASP A O 1
ATOM 738 N N . ALA A 1 98 ? -10.503 12.247 8.347 1.00 78.50 98 ALA A N 1
ATOM 739 C CA . ALA A 1 98 ? -9.287 12.901 8.810 1.00 78.50 98 ALA A CA 1
ATOM 740 C C . ALA A 1 98 ? -8.242 11.902 9.335 1.00 78.50 98 ALA A C 1
AT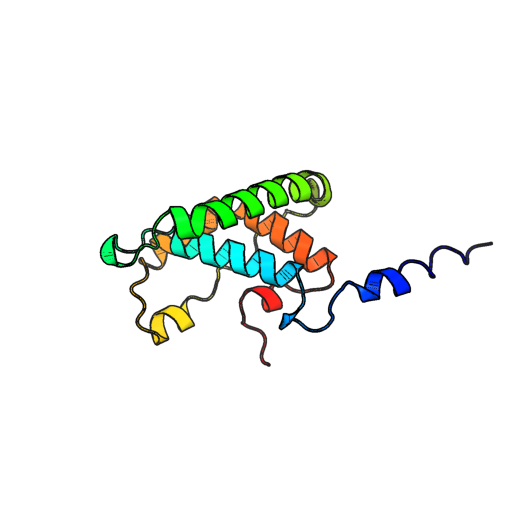OM 742 O O . ALA A 1 98 ? -7.053 12.040 9.041 1.00 78.50 98 ALA A O 1
ATOM 743 N N . GLU A 1 99 ? -8.664 10.879 10.078 1.00 80.25 99 GLU A N 1
ATOM 744 C CA . GLU A 1 99 ? -7.771 9.848 10.617 1.00 80.25 99 GLU A CA 1
ATOM 745 C C . GLU A 1 99 ? -7.209 8.966 9.502 1.00 80.25 99 GLU A C 1
ATOM 747 O O . GLU A 1 99 ? -6.006 8.693 9.470 1.00 80.25 99 GLU A O 1
ATOM 752 N N . ILE A 1 100 ? -8.054 8.584 8.540 1.00 78.81 100 ILE A N 1
ATOM 753 C CA . ILE A 1 100 ? -7.622 7.796 7.382 1.00 78.81 100 ILE A CA 1
ATOM 754 C C . ILE A 1 100 ? -6.709 8.622 6.487 1.00 78.81 100 ILE A C 1
ATOM 756 O O . ILE A 1 100 ? -5.659 8.134 6.080 1.00 78.81 100 ILE A O 1
ATOM 760 N N . HIS A 1 101 ? -7.058 9.880 6.226 1.00 82.75 101 HIS A N 1
ATOM 761 C CA . HIS A 1 101 ? -6.217 10.790 5.460 1.00 82.75 101 HIS A CA 1
ATOM 762 C C . HIS A 1 101 ? -4.836 10.924 6.102 1.00 82.75 101 HIS A C 1
ATOM 764 O O . HIS A 1 101 ? -3.833 10.683 5.440 1.00 82.75 101 HIS A O 1
ATOM 770 N N . THR A 1 102 ? -4.784 11.171 7.413 1.00 83.94 102 THR A N 1
ATOM 771 C CA . THR A 1 102 ? -3.526 11.267 8.165 1.00 83.94 102 THR A CA 1
ATOM 772 C C . THR A 1 102 ? -2.708 9.975 8.064 1.00 83.94 102 THR A C 1
ATOM 774 O O . THR A 1 102 ? -1.489 10.012 7.890 1.00 83.94 102 THR A O 1
ATOM 777 N N . ALA A 1 103 ? -3.351 8.808 8.170 1.00 82.31 103 ALA A N 1
ATOM 778 C CA . ALA A 1 103 ? -2.669 7.527 8.015 1.00 82.31 103 ALA A CA 1
ATOM 779 C C . ALA A 1 103 ? -2.116 7.341 6.591 1.00 82.31 103 ALA A C 1
ATOM 781 O O . ALA A 1 103 ? -0.980 6.893 6.429 1.00 82.31 103 ALA 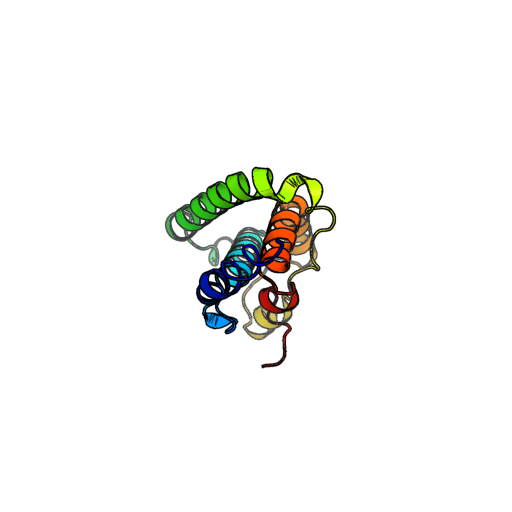A O 1
ATOM 782 N N . VAL A 1 104 ? -2.888 7.718 5.566 1.00 85.12 104 VAL A N 1
ATOM 783 C CA . VAL A 1 104 ? -2.485 7.642 4.151 1.00 85.12 104 VAL A CA 1
ATOM 784 C C . VAL A 1 104 ? -1.324 8.584 3.873 1.00 85.12 104 VAL A C 1
ATOM 786 O O . VAL A 1 104 ? -0.356 8.177 3.230 1.00 85.12 104 VAL A O 1
ATOM 789 N N . GLU A 1 105 ? -1.365 9.793 4.425 1.00 85.88 105 GLU A N 1
ATOM 790 C CA . GLU A 1 105 ? -0.299 10.779 4.300 1.00 85.88 105 GLU A CA 1
ATOM 791 C C . GLU A 1 105 ? 1.017 10.293 4.905 1.00 85.88 105 GLU A C 1
ATOM 793 O O . GLU A 1 105 ? 2.064 10.411 4.267 1.00 85.88 105 GLU A O 1
ATOM 798 N N . ARG A 1 106 ? 0.980 9.654 6.083 1.00 85.88 106 ARG A N 1
ATOM 799 C CA . ARG A 1 106 ? 2.170 9.014 6.679 1.00 85.88 106 ARG A CA 1
ATOM 800 C C . ARG A 1 106 ? 2.759 7.923 5.780 1.00 85.88 106 ARG A C 1
ATOM 802 O O . ARG A 1 106 ? 3.951 7.638 5.858 1.00 85.88 106 ARG A O 1
ATOM 809 N N . GLY A 1 107 ? 1.939 7.314 4.924 1.00 88.00 107 GLY A N 1
ATOM 810 C CA . GLY A 1 107 ? 2.353 6.317 3.942 1.00 88.00 107 GLY A CA 1
ATOM 811 C C . GLY A 1 107 ? 2.787 6.880 2.587 1.00 88.00 107 GLY A C 1
ATOM 812 O O . GLY A 1 107 ? 3.173 6.087 1.729 1.00 88.00 107 GLY A O 1
ATOM 813 N N . ASN A 1 108 ? 2.739 8.198 2.355 1.00 90.31 108 ASN A N 1
ATOM 814 C CA . ASN A 1 108 ? 2.886 8.780 1.015 1.00 90.31 108 ASN A CA 1
ATOM 815 C C . ASN A 1 108 ? 4.183 8.393 0.298 1.00 90.31 108 ASN A C 1
ATOM 817 O O . ASN A 1 108 ? 4.132 8.080 -0.888 1.00 90.31 108 ASN A O 1
ATOM 821 N N . GLU A 1 109 ? 5.322 8.334 0.994 1.00 89.69 109 GLU A N 1
ATOM 822 C CA . GLU A 1 109 ? 6.582 7.891 0.378 1.00 89.69 109 GLU A CA 1
ATOM 823 C C . GLU A 1 109 ? 6.482 6.463 -0.172 1.00 89.69 109 GLU A C 1
ATOM 825 O O . GLU A 1 109 ? 6.877 6.177 -1.302 1.00 89.69 109 GLU A O 1
ATOM 830 N N . ARG A 1 110 ? 5.909 5.550 0.621 1.00 90.88 110 ARG A N 1
ATOM 831 C CA . ARG A 1 110 ? 5.716 4.148 0.229 1.00 90.88 110 ARG A CA 1
ATOM 832 C C . ARG A 1 110 ? 4.722 4.047 -0.924 1.00 90.88 110 ARG A C 1
ATOM 834 O O . ARG A 1 110 ? 4.941 3.293 -1.867 1.00 90.88 110 ARG A O 1
ATOM 841 N N . ARG A 1 111 ? 3.652 4.843 -0.879 1.00 92.62 111 ARG A N 1
ATOM 842 C CA . ARG A 1 111 ? 2.637 4.897 -1.939 1.00 92.62 111 ARG A CA 1
ATOM 843 C C . ARG A 1 111 ? 3.197 5.465 -3.242 1.00 92.62 111 ARG A C 1
ATOM 845 O O . ARG A 1 111 ? 2.832 4.980 -4.307 1.00 92.62 111 ARG A O 1
ATOM 852 N N . ALA A 1 112 ? 4.113 6.430 -3.182 1.00 92.31 112 ALA A N 1
ATOM 853 C CA . ALA A 1 112 ? 4.796 6.950 -4.362 1.00 92.31 112 ALA A CA 1
ATOM 854 C C . ALA A 1 112 ? 5.697 5.888 -5.020 1.00 92.31 112 ALA A C 1
ATOM 856 O O . ALA A 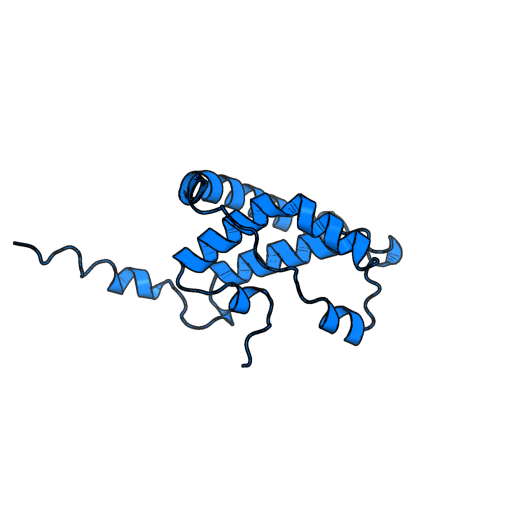1 112 ? 5.698 5.766 -6.244 1.00 92.31 112 ALA A O 1
ATOM 857 N N . LEU A 1 113 ? 6.384 5.054 -4.228 1.00 92.69 113 LEU A N 1
ATOM 858 C CA . LEU A 1 113 ? 7.134 3.901 -4.748 1.00 92.69 113 LEU A CA 1
ATOM 859 C C . LEU A 1 113 ? 6.212 2.869 -5.412 1.00 92.69 113 LEU A C 1
ATOM 861 O O . LEU A 1 113 ? 6.497 2.413 -6.518 1.00 92.69 113 LEU A O 1
ATOM 865 N N . PHE A 1 114 ? 5.079 2.535 -4.785 1.00 92.62 114 PHE A N 1
ATOM 866 C CA . PHE A 1 114 ? 4.087 1.655 -5.412 1.00 92.62 114 PHE A CA 1
ATOM 867 C C . PHE A 1 114 ? 3.515 2.251 -6.697 1.00 92.62 114 PHE A C 1
ATOM 869 O O . PHE A 1 114 ? 3.290 1.512 -7.651 1.00 92.62 114 PHE A O 1
ATOM 876 N N . LYS A 1 115 ? 3.301 3.569 -6.754 1.00 92.50 115 LYS A N 1
ATOM 877 C CA . LYS A 1 115 ? 2.844 4.240 -7.974 1.00 92.50 115 LYS A CA 1
ATOM 878 C C . LYS A 1 115 ? 3.862 4.085 -9.099 1.00 92.50 115 LYS A C 1
ATOM 880 O O . LYS A 1 115 ? 3.477 3.647 -10.178 1.00 92.50 115 LYS A O 1
ATOM 885 N N . ALA A 1 116 ? 5.140 4.350 -8.829 1.00 90.88 116 ALA A N 1
ATOM 886 C CA . ALA A 1 116 ? 6.209 4.141 -9.803 1.00 90.88 116 ALA A CA 1
ATOM 887 C C . ALA A 1 116 ? 6.275 2.677 -10.272 1.00 90.88 116 ALA A C 1
ATOM 889 O O . ALA A 1 116 ? 6.359 2.416 -11.468 1.00 90.88 116 ALA A O 1
ATOM 890 N N . TYR A 1 117 ? 6.144 1.719 -9.351 1.00 90.56 117 TYR A N 1
ATOM 891 C CA . TYR A 1 117 ? 6.114 0.291 -9.674 1.00 90.56 117 TYR A CA 1
ATOM 892 C C . TYR A 1 117 ? 4.928 -0.100 -10.575 1.00 90.56 117 TYR A C 1
ATOM 894 O O . TYR A 1 117 ? 5.100 -0.817 -11.561 1.00 90.56 117 TYR A O 1
ATOM 902 N N . VAL A 1 118 ? 3.725 0.396 -10.270 1.00 91.12 118 VAL A N 1
ATOM 903 C CA . VAL A 1 118 ? 2.509 0.177 -11.072 1.00 91.12 118 VAL A CA 1
ATOM 904 C C . VAL A 1 118 ? 2.664 0.776 -12.472 1.00 91.12 118 VAL A C 1
ATOM 906 O O . VAL A 1 118 ? 2.391 0.096 -13.461 1.00 91.12 118 VAL A O 1
ATOM 909 N N . GLU A 1 119 ? 3.149 2.014 -12.563 1.00 89.50 119 GLU A N 1
ATOM 910 C CA . GLU A 1 119 ? 3.343 2.730 -13.829 1.00 89.50 119 GLU A CA 1
ATOM 911 C C . GLU A 1 119 ? 4.439 2.099 -14.693 1.00 89.50 119 GLU A C 1
ATOM 913 O O . GLU A 1 119 ? 4.264 1.949 -15.904 1.00 89.50 119 GLU A O 1
ATOM 918 N N . ASN A 1 120 ? 5.531 1.632 -14.081 1.00 86.62 120 ASN A N 1
ATOM 919 C CA . ASN A 1 120 ? 6.578 0.889 -14.780 1.00 86.62 120 ASN A CA 1
ATOM 920 C C . ASN A 1 120 ? 6.065 -0.448 -15.339 1.00 86.62 120 ASN A C 1
ATOM 922 O O . ASN A 1 120 ? 6.436 -0.841 -16.445 1.00 86.62 120 ASN A O 1
ATOM 926 N N . GLY A 1 121 ? 5.143 -1.094 -14.619 1.00 83.19 121 GLY A N 1
ATOM 927 C CA . GLY A 1 121 ? 4.437 -2.296 -15.062 1.00 83.19 121 GLY A CA 1
ATOM 928 C C . GLY A 1 121 ? 3.395 -2.064 -16.165 1.00 83.19 121 GLY A C 1
ATOM 929 O O . GLY A 1 121 ? 2.690 -3.007 -16.524 1.00 83.19 121 GLY A O 1
ATOM 930 N N . GLY A 1 122 ? 3.264 -0.838 -16.689 1.00 86.25 122 GLY A N 1
ATOM 931 C CA . GLY A 1 122 ? 2.324 -0.486 -17.757 1.00 86.25 122 GLY A CA 1
ATOM 932 C C . GLY A 1 122 ? 0.890 -0.221 -17.291 1.00 86.25 122 GLY A C 1
ATOM 933 O O . GLY A 1 122 ? -0.014 -0.132 -18.120 1.00 86.25 122 GLY A O 1
ATOM 934 N N . TRP A 1 123 ? 0.668 -0.097 -15.982 1.00 88.81 123 TRP A N 1
ATOM 935 C CA . TRP A 1 123 ? -0.641 0.162 -15.392 1.00 88.81 123 TRP A CA 1
ATOM 936 C C . TRP A 1 123 ? -0.777 1.617 -14.957 1.00 88.81 123 TRP A C 1
ATOM 938 O O . TRP A 1 123 ? 0.200 2.333 -14.777 1.00 88.81 123 TRP A O 1
ATOM 948 N N . THR A 1 124 ? -2.008 2.058 -14.731 1.00 90.31 124 THR A N 1
ATOM 949 C CA . THR A 1 124 ? -2.277 3.350 -14.095 1.00 90.31 124 THR A CA 1
ATOM 950 C C . THR A 1 124 ? -2.759 3.137 -12.669 1.00 90.31 124 THR A C 1
ATOM 952 O O . THR A 1 124 ? -3.289 2.077 -12.323 1.00 90.31 124 THR A O 1
ATOM 955 N N . TRP A 1 125 ? -2.637 4.166 -11.827 1.00 90.44 125 TRP A N 1
ATOM 956 C CA . TRP A 1 125 ? -3.114 4.076 -10.445 1.00 90.44 125 TRP A CA 1
ATOM 957 C C . TRP A 1 125 ? -4.625 3.798 -10.339 1.00 90.44 125 TRP A C 1
ATOM 959 O O . TRP A 1 125 ? -5.079 3.219 -9.356 1.00 90.44 125 TRP A O 1
ATOM 969 N N . ALA A 1 126 ? -5.408 4.111 -11.378 1.00 87.31 126 ALA A N 1
ATOM 970 C CA . ALA A 1 126 ? -6.835 3.780 -11.430 1.00 87.31 126 ALA A CA 1
ATOM 971 C C . ALA A 1 126 ? -7.107 2.264 -11.319 1.00 87.31 126 ALA A C 1
ATOM 973 O O . ALA A 1 126 ? -8.139 1.852 -10.785 1.00 87.31 126 ALA A O 1
ATOM 974 N N . ALA A 1 127 ? -6.162 1.422 -11.759 1.00 85.56 127 ALA A N 1
ATOM 975 C CA . ALA A 1 127 ? -6.241 -0.029 -11.602 1.00 85.56 127 ALA A CA 1
ATOM 976 C C . ALA A 1 127 ? -6.066 -0.485 -10.141 1.00 85.56 127 ALA A C 1
ATOM 978 O O . ALA A 1 127 ? -6.468 -1.596 -9.799 1.00 85.56 127 ALA A O 1
ATOM 979 N N . VAL A 1 128 ? -5.499 0.359 -9.273 1.00 86.81 128 VAL A N 1
ATOM 980 C CA . VAL A 1 128 ? -5.302 0.097 -7.839 1.00 86.81 128 VAL A CA 1
ATOM 981 C C . VAL A 1 128 ? -6.554 0.467 -7.051 1.00 86.81 128 VAL A C 1
ATOM 983 O O . VAL A 1 128 ? -7.107 -0.374 -6.344 1.00 86.81 128 VAL A O 1
ATOM 986 N N . SER A 1 129 ? -7.050 1.694 -7.230 1.00 73.38 129 SER A N 1
ATOM 987 C CA . SER A 1 129 ? -8.147 2.269 -6.437 1.00 73.38 129 SER A CA 1
ATOM 988 C C . SER A 1 129 ? -9.541 1.728 -6.786 1.00 73.38 129 SER A C 1
ATOM 990 O O . SER A 1 129 ? -10.528 2.140 -6.186 1.00 73.38 129 SER A O 1
ATOM 992 N N . GLY A 1 130 ? -9.653 0.799 -7.745 1.00 58.97 130 GLY A N 1
ATOM 993 C CA . GLY A 1 130 ? -10.940 0.211 -8.144 1.00 58.97 130 GLY A CA 1
ATOM 994 C C . GLY A 1 130 ? -11.900 1.205 -8.804 1.00 58.97 130 GLY A C 1
ATOM 995 O O . GLY A 1 130 ? -13.084 0.904 -8.930 1.00 58.97 130 GLY A O 1
ATOM 996 N N . SER A 1 131 ? -11.379 2.361 -9.221 1.00 48.44 131 SER A N 1
ATOM 997 C CA . SER A 1 131 ? -12.104 3.445 -9.892 1.00 48.44 131 SER A CA 1
ATOM 998 C C . SER A 1 131 ? -12.221 3.231 -11.404 1.00 48.44 131 SER A C 1
ATOM 1000 O O . SER A 1 131 ? -12.865 4.023 -12.079 1.00 48.44 131 SER A O 1
ATOM 1002 N N . GLY A 1 132 ? -11.581 2.190 -11.945 1.00 37.84 132 GLY A N 1
ATOM 1003 C CA . GLY A 1 132 ? -11.821 1.759 -13.316 1.00 37.84 132 GLY A CA 1
ATOM 1004 C C . GLY A 1 132 ? -13.208 1.137 -13.422 1.00 37.84 132 GLY A C 1
ATOM 1005 O O . GLY A 1 132 ? -13.480 0.139 -12.749 1.00 37.84 132 GLY A O 1
ATOM 1006 N N . GLU A 1 133 ? -14.064 1.736 -14.252 1.00 31.78 133 GLU A N 1
ATOM 1007 C CA . GLU A 1 133 ? -15.191 1.028 -14.858 1.00 31.78 133 GLU A CA 1
ATOM 1008 C C . GLU A 1 133 ? -14.690 -0.322 -15.393 1.00 31.78 133 GLU A C 1
ATOM 1010 O O . GLU A 1 133 ? -13.581 -0.418 -15.930 1.00 31.78 133 GLU A O 1
ATOM 1015 N N . ILE A 1 134 ? -15.475 -1.369 -15.137 1.00 36.69 134 ILE A N 1
ATOM 1016 C CA . ILE A 1 134 ? -15.248 -2.714 -15.678 1.00 36.69 134 ILE A CA 1
ATOM 1017 C C . ILE A 1 134 ? -15.443 -2.664 -17.191 1.00 36.69 134 ILE A C 1
ATOM 1019 O O . ILE A 1 134 ? -16.456 -2.059 -17.608 1.00 36.69 134 ILE A O 1
#

Organism: NCBI:txid327160